Protein AF-A0A7J3FKQ0-F1 (afdb_monomer)

Sequence (106 aa):
MYSSALSLLTTAPQALPQEQLERHKSLIEKHIRIEAELINKIDSIIPRVGDEKVKLLLTAILADERRHHELLKKVLEILIRGETIREDEWWEVLWKNVPFHGAPGG

Nearest PDB structures (foldseek):
  6sv1-assembly1_I  TM=6.112E-01  e=3.900E-01  Rhodospirillum rubrum
  5n5e-assembly1_e  TM=6.330E-01  e=5.249E-01  Pyrococcus furiosus COM1
  4l0r-assembly1_B  TM=9.030E-01  e=2.938E+00  Homo sapiens
  4k2p-assembly4_D  TM=7.197E-01  e=7.599E+00  Homo sapiens
  4k2p-assembly3_C  TM=6.940E-01  e=6.748E+00  Homo sapiens

Mean predic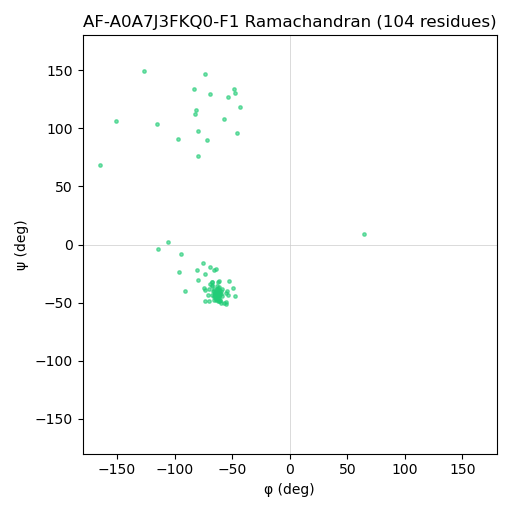ted aligned error: 11.85 Å

Structure (mmCIF, N/CA/C/O backbone):
data_AF-A0A7J3FKQ0-F1
#
_entry.id   AF-A0A7J3FKQ0-F1
#
loop_
_atom_site.group_PDB
_atom_site.id
_atom_site.type_symbol
_atom_site.label_atom_id
_atom_site.label_alt_id
_atom_site.label_comp_id
_atom_site.label_asym_id
_atom_site.label_entity_id
_atom_site.label_seq_id
_atom_site.pdbx_PDB_ins_code
_atom_site.Cartn_x
_atom_site.Cartn_y
_atom_site.Cartn_z
_atom_site.occupancy
_atom_site.B_iso_or_equiv
_atom_site.auth_seq_id
_atom_site.auth_comp_id
_atom_site.auth_asym_id
_atom_site.auth_atom_id
_atom_site.pdbx_PDB_model_num
ATOM 1 N N . MET A 1 1 ? -6.883 15.727 -19.812 1.00 48.09 1 MET A N 1
ATOM 2 C CA . MET A 1 1 ? -6.007 15.163 -18.759 1.00 48.09 1 MET A CA 1
ATOM 3 C C . MET A 1 1 ? -5.517 13.761 -19.115 1.00 48.09 1 MET A C 1
ATOM 5 O O . MET A 1 1 ? -4.318 13.546 -19.070 1.00 48.09 1 MET A O 1
ATOM 9 N N . TYR A 1 2 ? -6.383 12.846 -19.564 1.00 44.09 2 TYR A N 1
ATOM 10 C CA . TYR A 1 2 ? -5.982 11.494 -19.998 1.00 44.09 2 TYR A CA 1
ATOM 11 C C . TYR A 1 2 ? -5.130 11.452 -21.276 1.00 44.09 2 TYR A C 1
ATOM 13 O O . TYR A 1 2 ? -4.231 10.628 -21.385 1.00 44.09 2 TYR A O 1
ATOM 21 N N . SER A 1 3 ? -5.344 12.389 -22.203 1.00 48.28 3 SER A N 1
ATOM 22 C CA . SER A 1 3 ? -4.558 12.507 -23.440 1.00 48.28 3 SER A CA 1
ATOM 23 C C . SER A 1 3 ? -3.071 12.770 -23.194 1.00 48.28 3 SER A C 1
ATOM 25 O O . SER A 1 3 ? -2.233 12.313 -23.961 1.00 48.28 3 SER A O 1
ATOM 27 N N . SER A 1 4 ? -2.733 13.469 -22.109 1.00 49.00 4 SER A N 1
ATOM 28 C CA . SER A 1 4 ? -1.349 13.773 -21.737 1.00 49.00 4 SER A CA 1
ATOM 29 C C . SER A 1 4 ? -0.624 12.541 -21.191 1.00 49.00 4 SER A C 1
ATOM 31 O O . SER A 1 4 ? 0.530 12.318 -21.538 1.00 49.00 4 SER A O 1
ATOM 33 N N . ALA A 1 5 ? -1.312 11.713 -20.396 1.00 53.34 5 ALA A N 1
ATOM 34 C CA . ALA A 1 5 ? -0.784 10.429 -19.937 1.00 53.34 5 ALA A CA 1
ATOM 35 C C . ALA A 1 5 ? -0.634 9.446 -21.108 1.00 53.34 5 ALA A C 1
ATOM 37 O O . ALA A 1 5 ? 0.411 8.820 -21.249 1.00 53.34 5 ALA A O 1
ATOM 38 N N . LEU A 1 6 ? -1.633 9.387 -21.998 1.00 48.41 6 LEU A N 1
ATOM 39 C CA . LEU A 1 6 ? -1.595 8.544 -23.193 1.00 48.41 6 LEU A CA 1
ATOM 40 C C . LEU A 1 6 ? -0.441 8.949 -24.117 1.00 48.41 6 LEU A C 1
ATOM 42 O O . LEU A 1 6 ? 0.317 8.094 -24.554 1.00 48.41 6 LEU A O 1
ATOM 46 N N . SER A 1 7 ? -0.257 10.253 -24.353 1.00 50.44 7 SER A N 1
ATOM 47 C CA . SER A 1 7 ? 0.830 10.802 -25.173 1.00 50.44 7 SER A CA 1
ATOM 48 C C . SER A 1 7 ? 2.210 10.536 -24.570 1.00 50.44 7 SER A C 1
ATOM 50 O O . SER A 1 7 ? 3.110 10.135 -25.301 1.00 50.44 7 SER A O 1
ATOM 52 N N . LEU A 1 8 ? 2.379 10.676 -23.252 1.00 54.66 8 LEU A N 1
ATOM 53 C CA . LEU A 1 8 ? 3.634 10.326 -22.576 1.00 54.66 8 LEU A CA 1
ATOM 54 C C . LEU A 1 8 ? 3.969 8.833 -22.698 1.00 54.66 8 LEU A C 1
ATOM 56 O O . LEU A 1 8 ? 5.133 8.490 -22.872 1.00 54.66 8 LEU A O 1
ATOM 60 N N . LEU A 1 9 ? 2.960 7.961 -22.640 1.00 53.50 9 LEU A N 1
ATOM 61 C CA . LEU A 1 9 ? 3.134 6.508 -22.711 1.00 53.50 9 LEU A CA 1
ATOM 62 C C . LEU A 1 9 ? 3.334 5.990 -24.146 1.00 53.50 9 LEU A C 1
ATOM 64 O O . LEU A 1 9 ? 4.043 5.011 -24.341 1.00 53.50 9 LEU A O 1
ATOM 68 N N . THR A 1 10 ? 2.747 6.650 -25.152 1.00 54.50 10 THR A N 1
ATOM 69 C CA . THR A 1 10 ? 2.840 6.241 -26.572 1.00 54.50 10 THR A CA 1
ATOM 70 C C . THR A 1 10 ? 3.928 6.964 -27.366 1.00 54.50 10 THR A C 1
ATOM 72 O O . THR A 1 10 ? 4.395 6.432 -28.369 1.00 54.50 10 THR A O 1
ATOM 75 N N . THR A 1 11 ? 4.357 8.159 -26.943 1.00 47.69 11 THR A N 1
ATOM 76 C CA . THR A 1 11 ? 5.289 9.015 -27.711 1.00 47.69 11 THR A CA 1
ATOM 77 C C . THR A 1 11 ? 6.707 9.039 -27.134 1.00 47.69 11 THR A C 1
ATOM 79 O O . THR A 1 11 ? 7.544 9.766 -27.657 1.00 47.69 11 THR A O 1
ATOM 82 N N . ALA A 1 12 ? 7.017 8.294 -26.069 1.00 45.97 12 ALA A N 1
ATOM 83 C CA . ALA A 1 12 ? 8.369 8.254 -25.510 1.00 45.97 12 ALA A CA 1
ATOM 84 C C . ALA A 1 12 ? 9.160 7.038 -26.036 1.00 45.97 12 ALA A C 1
ATOM 86 O O . ALA A 1 12 ? 9.146 5.981 -25.406 1.00 45.97 12 ALA A O 1
ATOM 87 N N . PRO A 1 13 ? 9.912 7.154 -27.150 1.00 47.16 13 PRO A N 1
ATOM 88 C CA . PRO A 1 13 ? 10.969 6.214 -27.467 1.00 47.16 13 PRO A CA 1
ATOM 89 C C . PRO A 1 13 ? 12.186 6.596 -26.629 1.00 47.16 13 PRO A C 1
ATOM 91 O O . PRO A 1 13 ? 13.126 7.215 -27.114 1.00 47.16 13 PRO A O 1
ATOM 94 N N . GLN A 1 14 ? 12.167 6.265 -25.348 1.00 44.50 14 GLN A N 1
ATOM 95 C CA . GLN A 1 14 ? 13.389 6.187 -24.566 1.00 44.50 14 GLN A CA 1
ATOM 96 C C . GLN A 1 14 ? 13.136 5.159 -23.482 1.00 44.50 14 GLN A C 1
ATOM 98 O O . GLN A 1 14 ? 12.400 5.411 -22.530 1.00 44.50 14 GLN A O 1
ATOM 103 N N . ALA A 1 15 ? 13.750 3.985 -23.639 1.00 53.91 15 ALA A N 1
ATOM 104 C CA . ALA A 1 15 ? 14.075 3.169 -22.485 1.00 53.91 15 ALA A CA 1
ATOM 105 C C . ALA A 1 15 ? 14.628 4.128 -21.421 1.00 53.91 15 ALA A C 1
ATOM 107 O O . ALA A 1 15 ? 15.585 4.860 -21.701 1.00 53.91 15 ALA A O 1
ATOM 108 N N . LEU A 1 16 ? 13.954 4.218 -20.269 1.00 56.16 16 LEU A N 1
ATOM 109 C CA . LEU A 1 16 ? 14.420 5.042 -19.158 1.00 56.16 16 LEU A CA 1
ATOM 110 C C . LEU A 1 16 ? 15.910 4.734 -18.962 1.00 56.16 16 LEU A C 1
ATOM 112 O O . LEU A 1 16 ? 16.261 3.550 -18.924 1.00 56.16 16 LEU A O 1
ATOM 116 N N . PRO A 1 17 ? 16.796 5.744 -18.870 1.00 64.88 17 PRO A N 1
ATOM 117 C CA . PRO A 1 17 ? 18.200 5.494 -18.578 1.00 64.88 17 PRO A CA 1
ATOM 118 C C . PRO A 1 17 ? 18.285 4.555 -17.374 1.00 64.88 17 PRO A C 1
ATOM 120 O O . PRO A 1 17 ? 17.571 4.784 -16.396 1.00 64.88 17 PRO A O 1
ATOM 123 N N . GLN A 1 18 ? 19.117 3.509 -17.433 1.00 63.56 18 GLN A N 1
ATOM 124 C CA . GLN A 1 18 ? 19.159 2.463 -16.399 1.00 63.56 18 GLN A CA 1
ATOM 125 C C . GLN A 1 18 ? 19.242 3.056 -14.980 1.00 63.56 18 GLN A C 1
ATOM 127 O O . GLN A 1 18 ? 18.577 2.590 -14.064 1.00 63.56 18 GLN A O 1
ATOM 132 N N . GLU A 1 19 ? 19.983 4.153 -14.811 1.00 70.75 19 GLU A N 1
ATOM 133 C CA . GLU A 1 19 ? 20.081 4.897 -13.552 1.00 70.75 19 GLU A CA 1
ATOM 134 C C . GLU A 1 19 ? 18.731 5.447 -13.047 1.00 70.75 19 GLU A C 1
ATOM 136 O O . GLU A 1 19 ? 18.428 5.361 -11.856 1.00 70.75 19 GLU A O 1
ATOM 141 N N . GLN A 1 20 ? 17.897 5.998 -13.935 1.00 69.44 20 GLN A N 1
ATOM 142 C CA . GLN A 1 20 ? 16.563 6.494 -13.586 1.00 69.44 20 GLN A CA 1
ATOM 143 C C . GLN A 1 20 ? 15.606 5.348 -13.256 1.00 69.44 20 GLN A C 1
ATOM 145 O O . GLN A 1 20 ? 14.827 5.461 -12.309 1.00 69.44 20 GLN A O 1
ATOM 150 N N . LEU A 1 21 ? 15.699 4.235 -13.990 1.00 70.31 21 LEU A N 1
ATOM 151 C CA . LEU A 1 21 ? 14.918 3.030 -13.720 1.00 70.31 21 LEU A CA 1
ATOM 152 C C . LEU A 1 21 ? 15.235 2.461 -12.330 1.00 70.31 21 LEU A C 1
ATOM 154 O O . LEU A 1 21 ? 14.317 2.234 -11.542 1.00 70.31 21 LEU A O 1
ATOM 158 N N . GLU A 1 22 ? 16.517 2.314 -11.987 1.00 73.12 22 GLU A N 1
ATOM 159 C CA . GLU A 1 22 ? 16.942 1.846 -10.661 1.00 73.12 22 GLU A CA 1
ATOM 160 C C . GLU A 1 22 ? 16.517 2.810 -9.543 1.00 73.12 22 GLU A C 1
ATOM 162 O O . GLU A 1 22 ? 16.064 2.380 -8.478 1.00 73.12 22 GLU A O 1
ATOM 167 N N . ARG A 1 23 ? 16.578 4.128 -9.784 1.00 80.44 23 ARG A N 1
ATOM 168 C CA . ARG A 1 23 ? 16.057 5.127 -8.836 1.00 80.44 23 ARG A CA 1
ATOM 169 C C . ARG A 1 23 ? 14.563 4.954 -8.590 1.00 80.44 23 ARG A C 1
ATOM 171 O O . ARG A 1 23 ? 14.135 4.953 -7.437 1.00 80.44 23 ARG A O 1
ATOM 178 N N . HIS A 1 24 ? 13.771 4.813 -9.650 1.00 76.94 24 HIS A N 1
ATOM 179 C CA . HIS A 1 24 ? 12.324 4.631 -9.536 1.00 76.94 24 HIS A CA 1
ATOM 180 C C . HIS A 1 24 ? 11.977 3.311 -8.851 1.00 76.94 24 HIS A C 1
ATOM 182 O O . HIS A 1 24 ? 11.132 3.295 -7.957 1.00 76.94 24 HIS A O 1
ATOM 188 N N . LYS A 1 25 ? 12.689 2.232 -9.185 1.00 80.75 25 LYS A N 1
ATOM 189 C CA . LYS A 1 25 ? 12.559 0.932 -8.526 1.00 80.75 25 LYS A CA 1
ATOM 190 C C . LYS A 1 25 ? 12.807 1.040 -7.021 1.00 80.75 25 LYS A C 1
ATOM 192 O O . LYS A 1 25 ? 11.958 0.640 -6.229 1.00 80.75 25 LYS A O 1
ATOM 197 N N . SER A 1 26 ? 13.913 1.669 -6.621 1.00 85.44 26 SER A N 1
ATOM 198 C CA . SER A 1 26 ? 14.258 1.867 -5.209 1.00 85.44 26 SER A CA 1
ATOM 199 C C . SER A 1 26 ? 13.212 2.699 -4.453 1.00 85.44 26 SER A C 1
ATOM 201 O O . SER A 1 26 ? 12.876 2.391 -3.305 1.00 85.44 26 SER A O 1
ATOM 203 N N . LEU A 1 27 ? 12.657 3.736 -5.093 1.00 87.44 27 LEU A N 1
ATOM 204 C CA . LEU A 1 27 ? 11.588 4.555 -4.515 1.00 87.44 27 LEU A CA 1
ATOM 205 C C . LEU A 1 27 ? 10.292 3.760 -4.323 1.00 87.44 27 LEU A C 1
ATOM 207 O O . LEU A 1 27 ? 9.697 3.828 -3.248 1.00 87.44 27 LEU A O 1
ATOM 211 N N . ILE A 1 28 ? 9.889 2.973 -5.322 1.00 86.31 28 ILE A N 1
ATOM 212 C CA . ILE A 1 28 ? 8.694 2.122 -5.251 1.00 86.31 28 ILE A CA 1
ATOM 213 C C . ILE A 1 28 ? 8.863 1.057 -4.165 1.00 86.31 28 ILE A C 1
ATOM 215 O O . ILE A 1 28 ? 7.989 0.896 -3.318 1.00 86.31 28 ILE A O 1
ATOM 219 N N . GLU A 1 29 ? 10.011 0.382 -4.112 1.00 88.44 29 GLU A N 1
ATOM 220 C CA . GLU A 1 29 ? 10.313 -0.587 -3.055 1.00 88.44 29 GLU A CA 1
ATOM 221 C C . GLU A 1 29 ? 10.275 0.052 -1.662 1.00 88.44 29 GLU A C 1
ATOM 223 O O . GLU A 1 29 ? 9.797 -0.557 -0.703 1.00 88.44 29 GLU A O 1
ATOM 228 N N . LYS A 1 30 ? 10.762 1.292 -1.530 1.00 91.25 30 LYS A N 1
ATOM 229 C CA . LYS A 1 30 ? 10.669 2.046 -0.278 1.00 91.25 30 LYS A CA 1
ATOM 230 C C . LYS A 1 30 ? 9.217 2.345 0.095 1.00 91.25 30 LYS A C 1
ATOM 232 O O . LYS A 1 30 ? 8.873 2.171 1.261 1.00 91.25 30 LYS A O 1
ATOM 237 N N . HIS A 1 31 ? 8.383 2.764 -0.855 1.00 88.56 31 HIS A N 1
ATOM 238 C CA . HIS A 1 31 ? 6.957 3.003 -0.613 1.00 88.56 31 HIS A CA 1
ATOM 239 C C . HIS A 1 31 ? 6.239 1.729 -0.169 1.00 88.56 31 HIS A C 1
ATOM 241 O O . HIS A 1 31 ? 5.598 1.739 0.876 1.00 88.56 31 HIS A O 1
ATOM 247 N N . ILE A 1 32 ? 6.454 0.611 -0.870 1.00 90.12 32 ILE A N 1
ATOM 248 C CA . ILE A 1 32 ? 5.888 -0.698 -0.513 1.00 90.12 32 ILE A CA 1
ATOM 249 C C . ILE A 1 32 ? 6.223 -1.057 0.943 1.00 90.12 32 ILE A C 1
ATOM 251 O O . ILE A 1 32 ? 5.352 -1.519 1.679 1.00 90.12 32 ILE A O 1
ATOM 255 N N . ARG A 1 33 ? 7.465 -0.826 1.392 1.00 93.62 33 ARG A N 1
ATOM 256 C CA . ARG A 1 33 ? 7.854 -1.079 2.792 1.00 93.62 33 ARG A CA 1
ATOM 257 C C . ARG A 1 33 ? 7.099 -0.188 3.780 1.00 93.62 33 ARG A C 1
ATOM 259 O O . ARG A 1 33 ? 6.568 -0.703 4.758 1.00 93.62 33 ARG A O 1
ATOM 266 N N . ILE A 1 34 ? 7.029 1.116 3.515 1.00 91.50 34 ILE A N 1
ATOM 267 C CA . ILE A 1 34 ? 6.338 2.081 4.386 1.00 91.50 34 ILE A CA 1
ATOM 268 C C . ILE A 1 34 ? 4.845 1.749 4.492 1.00 91.50 34 ILE A C 1
ATOM 270 O O . ILE A 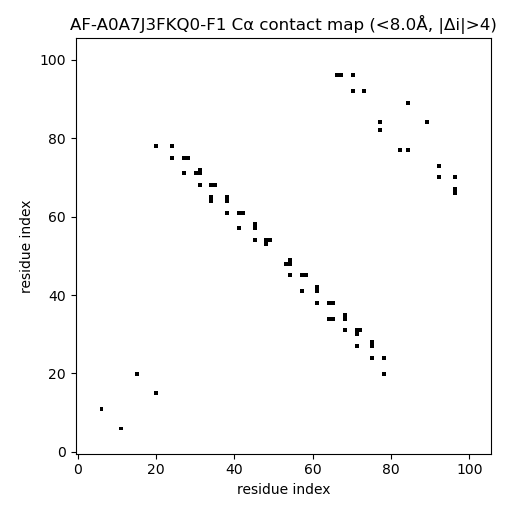1 34 ? 4.288 1.749 5.587 1.00 91.50 34 ILE A O 1
ATOM 274 N N . GLU A 1 35 ? 4.200 1.417 3.376 1.00 89.19 35 GLU A N 1
ATOM 275 C CA . GLU A 1 35 ? 2.786 1.036 3.352 1.00 89.19 35 GLU A CA 1
ATOM 276 C C . GLU A 1 35 ? 2.536 -0.261 4.117 1.00 89.19 35 GLU A C 1
ATOM 278 O O . GLU A 1 35 ? 1.586 -0.343 4.889 1.00 89.19 35 GLU A O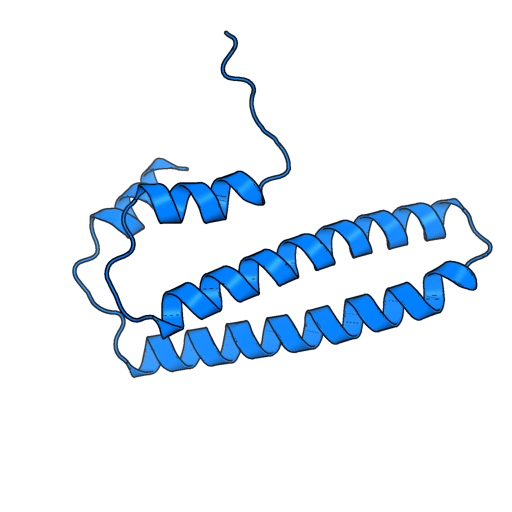 1
ATOM 283 N N . ALA A 1 36 ? 3.410 -1.262 3.978 1.00 93.19 36 ALA A N 1
ATOM 284 C CA . ALA A 1 36 ? 3.302 -2.493 4.757 1.00 93.19 36 ALA A CA 1
ATOM 285 C C . ALA A 1 36 ? 3.403 -2.222 6.269 1.00 93.19 36 ALA A C 1
ATOM 287 O O . ALA A 1 36 ? 2.633 -2.779 7.054 1.00 93.19 36 ALA A O 1
ATOM 288 N N . GLU A 1 37 ? 4.319 -1.346 6.690 1.00 94.31 37 GLU A N 1
ATOM 289 C CA . GLU A 1 37 ? 4.426 -0.912 8.088 1.00 94.31 37 GLU A CA 1
ATOM 290 C C . GLU A 1 37 ? 3.160 -0.181 8.558 1.00 94.31 37 GLU A C 1
ATOM 292 O O . GLU A 1 37 ? 2.664 -0.451 9.656 1.00 94.31 37 GLU A O 1
ATOM 297 N N . LEU A 1 38 ? 2.606 0.706 7.726 1.00 91.75 38 LEU A N 1
ATOM 298 C CA . LEU A 1 38 ? 1.383 1.447 8.025 1.00 91.75 38 LEU A CA 1
ATOM 299 C C . LEU A 1 38 ? 0.169 0.518 8.152 1.00 91.75 38 LEU A C 1
ATOM 301 O O . LEU A 1 38 ? -0.558 0.611 9.141 1.00 91.75 38 LEU A O 1
ATOM 305 N N . ILE A 1 39 ? -0.010 -0.409 7.207 1.00 92.56 39 ILE A N 1
ATOM 306 C CA . ILE A 1 39 ? -1.065 -1.431 7.214 1.00 92.56 39 ILE A CA 1
ATOM 307 C C . ILE A 1 39 ? -1.002 -2.234 8.514 1.00 92.56 39 ILE A C 1
ATOM 309 O O . ILE A 1 39 ? -1.993 -2.305 9.238 1.00 92.56 39 ILE A O 1
ATOM 313 N N . ASN A 1 40 ? 0.177 -2.758 8.865 1.00 94.75 40 ASN A N 1
ATOM 314 C CA . ASN A 1 40 ? 0.367 -3.537 10.092 1.00 94.75 40 ASN A CA 1
ATOM 315 C C . ASN A 1 40 ? 0.065 -2.714 11.353 1.00 94.75 40 ASN A C 1
ATOM 317 O O . ASN A 1 40 ? -0.545 -3.204 12.308 1.00 94.75 40 ASN A O 1
ATOM 321 N N . LYS A 1 41 ? 0.478 -1.443 11.369 1.00 94.00 41 LYS A N 1
ATOM 322 C CA . LYS A 1 41 ? 0.232 -0.544 12.498 1.00 94.00 41 LYS A CA 1
ATOM 323 C C . LYS A 1 41 ? -1.260 -0.270 12.665 1.00 94.00 41 LYS A C 1
ATOM 325 O O . LYS A 1 41 ? -1.767 -0.393 13.780 1.00 94.00 41 LYS A O 1
ATOM 330 N N . ILE A 1 42 ? -1.964 0.054 11.583 1.00 91.88 42 ILE A N 1
ATOM 331 C CA . ILE A 1 42 ? -3.406 0.309 11.609 1.00 91.88 42 ILE A CA 1
ATOM 332 C C . ILE A 1 42 ? -4.174 -0.965 11.999 1.00 91.88 42 ILE A C 1
ATOM 334 O O . ILE A 1 42 ? -5.016 -0.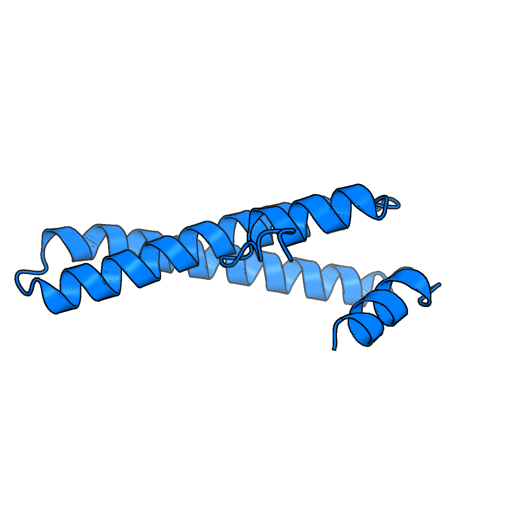890 12.895 1.00 91.88 42 ILE A O 1
ATOM 338 N N . ASP A 1 43 ? -3.826 -2.131 11.441 1.00 92.44 43 ASP A N 1
ATOM 339 C CA . ASP A 1 43 ? -4.408 -3.435 11.810 1.00 92.44 43 ASP A CA 1
ATOM 340 C C . ASP A 1 43 ? -4.286 -3.711 13.319 1.00 92.44 43 ASP A C 1
ATOM 342 O O . ASP A 1 43 ? -5.222 -4.204 13.946 1.00 92.44 43 ASP A O 1
ATOM 346 N N . SER A 1 44 ? -3.151 -3.355 13.933 1.00 94.12 44 SER A N 1
ATOM 347 C CA . SER A 1 44 ? -2.925 -3.556 15.372 1.00 94.12 44 SER A CA 1
ATOM 348 C C . SER A 1 44 ? -3.705 -2.582 16.269 1.00 94.12 44 SER A C 1
ATOM 350 O O . SER A 1 44 ? -3.991 -2.893 17.430 1.00 94.12 44 SER A O 1
ATOM 352 N N . ILE A 1 45 ? -4.044 -1.398 15.744 1.00 93.25 45 ILE A N 1
ATOM 353 C CA . ILE A 1 45 ? -4.703 -0.313 16.481 1.00 93.25 45 ILE A CA 1
ATOM 354 C C . ILE A 1 45 ? -6.225 -0.416 16.368 1.00 93.25 45 ILE A C 1
ATOM 356 O O . ILE A 1 45 ? -6.900 -0.229 17.377 1.00 93.25 45 ILE A O 1
ATOM 360 N N . ILE A 1 46 ? -6.771 -0.757 15.194 1.00 91.19 46 ILE A N 1
ATOM 361 C CA . ILE A 1 46 ? -8.222 -0.833 14.932 1.00 91.19 46 ILE A CA 1
ATOM 362 C C . ILE A 1 46 ? -9.007 -1.598 16.019 1.00 91.19 46 ILE A C 1
ATOM 364 O O . ILE A 1 46 ? -10.042 -1.086 16.452 1.00 91.19 46 ILE A O 1
ATOM 368 N N . PRO A 1 47 ? -8.555 -2.768 16.522 1.00 91.88 47 PRO A N 1
ATOM 369 C CA . PRO A 1 47 ? -9.272 -3.503 17.568 1.00 91.88 47 PRO A CA 1
ATOM 370 C C . PRO A 1 47 ? -9.333 -2.777 18.918 1.00 91.88 47 PRO A C 1
ATOM 372 O O . PRO A 1 47 ? -10.195 -3.079 19.737 1.00 91.88 47 PRO A O 1
ATOM 375 N N . ARG A 1 48 ? -8.408 -1.842 19.165 1.00 92.94 48 ARG A N 1
ATOM 376 C CA . ARG A 1 48 ? -8.274 -1.086 20.421 1.00 92.94 48 ARG A CA 1
ATOM 377 C C . ARG A 1 48 ? -8.994 0.263 20.378 1.00 92.94 48 ARG A C 1
ATOM 379 O O . ARG A 1 48 ? -9.076 0.940 21.399 1.00 92.94 48 ARG A O 1
ATOM 386 N N . VAL A 1 49 ? -9.492 0.672 19.212 1.00 92.12 49 VAL A N 1
ATOM 387 C CA . VAL A 1 49 ? -10.212 1.935 19.035 1.00 92.12 49 VAL A CA 1
ATOM 388 C C . VAL A 1 49 ? -11.665 1.748 19.463 1.00 92.12 49 VAL A C 1
ATOM 390 O O . VAL A 1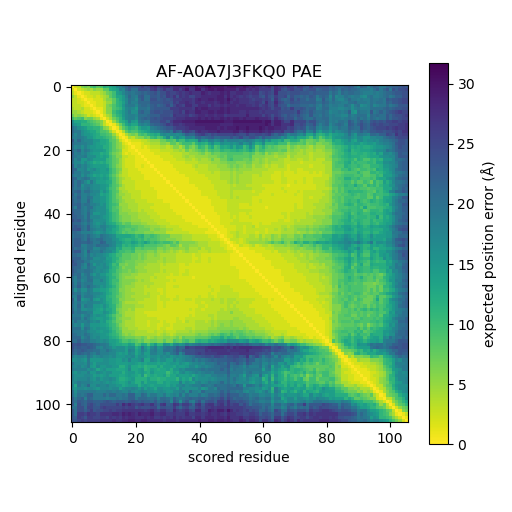 49 ? -12.424 1.031 18.816 1.00 92.12 49 VAL A O 1
ATOM 393 N N . GLY A 1 50 ? -12.045 2.410 20.559 1.00 86.75 50 GLY A N 1
ATOM 394 C CA . GLY A 1 50 ? -13.425 2.423 21.055 1.00 86.75 50 GLY A CA 1
ATOM 395 C C . GLY A 1 50 ? -14.347 3.402 20.322 1.00 86.75 50 GLY A C 1
ATOM 396 O O . GLY A 1 50 ? -15.558 3.214 20.334 1.00 86.75 50 GLY A O 1
ATOM 397 N N . ASP A 1 51 ? -13.795 4.431 19.670 1.00 94.75 51 ASP A N 1
ATOM 398 C CA . ASP A 1 51 ? -14.578 5.405 18.903 1.00 94.75 51 ASP A CA 1
ATOM 399 C C . ASP A 1 51 ? -14.916 4.857 17.506 1.00 94.75 51 ASP A C 1
ATOM 401 O O . ASP A 1 51 ? -14.035 4.630 16.672 1.00 94.75 51 ASP A O 1
ATOM 405 N N . GLU A 1 52 ? -16.206 4.655 17.234 1.00 91.06 52 GLU A N 1
ATOM 406 C CA . GLU A 1 52 ? -16.682 4.092 15.966 1.00 91.06 52 GLU A CA 1
ATOM 407 C C . GLU A 1 52 ? -16.350 4.961 14.745 1.00 91.06 52 GLU A C 1
ATOM 409 O O . GLU A 1 52 ? -16.082 4.421 13.670 1.00 91.06 52 GLU A O 1
ATOM 414 N N . LYS A 1 53 ? -16.308 6.294 14.886 1.00 92.38 53 LYS A N 1
ATOM 415 C CA . LYS A 1 53 ? -15.970 7.204 13.780 1.00 92.38 53 LYS A CA 1
ATOM 416 C C . LYS A 1 53 ? -14.492 7.092 13.433 1.00 92.38 53 LYS A C 1
ATOM 418 O O . LYS A 1 53 ? -14.140 7.009 12.257 1.00 92.38 53 LYS A O 1
ATOM 423 N N . VAL A 1 54 ? -13.630 7.043 14.449 1.00 91.94 54 VAL A N 1
ATOM 424 C CA . VAL A 1 54 ? -12.188 6.830 14.262 1.00 91.94 54 VAL A CA 1
ATOM 425 C C . VAL A 1 54 ? -11.933 5.453 13.653 1.00 91.94 54 VAL A C 1
ATOM 427 O O . VAL A 1 54 ? -11.138 5.330 12.723 1.00 91.94 54 VAL A O 1
ATOM 430 N N . LYS A 1 55 ? -12.646 4.419 14.112 1.00 92.50 55 LYS A N 1
ATOM 431 C CA . LYS A 1 55 ? -12.546 3.064 13.558 1.00 92.50 55 LYS A CA 1
ATOM 432 C C . LYS A 1 55 ? -12.959 3.013 12.086 1.00 92.50 55 LYS A C 1
ATOM 434 O O . LYS A 1 55 ? -12.259 2.394 11.285 1.00 92.50 55 LYS A O 1
ATOM 439 N N . LEU A 1 56 ? -14.051 3.683 11.719 1.00 91.81 56 LEU A N 1
ATOM 440 C CA . LEU A 1 56 ? -14.517 3.779 10.335 1.00 91.81 56 LEU A CA 1
ATOM 441 C C . LEU A 1 56 ? -13.486 4.483 9.444 1.00 91.81 56 LEU A C 1
ATOM 443 O O . LEU A 1 56 ? -13.140 3.959 8.386 1.00 91.81 56 LEU A O 1
ATOM 447 N N . LEU A 1 57 ? -12.936 5.613 9.899 1.00 92.50 57 LEU A N 1
ATOM 448 C CA . LEU A 1 57 ? -11.897 6.343 9.172 1.00 92.50 57 LEU A CA 1
ATOM 449 C C . LEU A 1 57 ? -10.635 5.491 8.969 1.00 92.50 57 LEU A C 1
ATOM 451 O O . LEU A 1 57 ? -10.142 5.382 7.849 1.00 92.50 57 LEU A O 1
ATOM 455 N N . LEU A 1 58 ? -10.134 4.851 10.029 1.00 91.50 58 LEU A N 1
ATOM 456 C CA . LEU A 1 58 ? -8.950 3.990 9.953 1.00 91.50 58 LEU A CA 1
ATOM 457 C C . LEU A 1 58 ? -9.169 2.782 9.040 1.00 91.50 58 LEU A C 1
ATOM 459 O O . LEU A 1 58 ? -8.254 2.390 8.325 1.00 91.50 58 LEU A O 1
ATOM 463 N N . THR A 1 59 ? -10.379 2.221 9.026 1.00 91.06 59 THR A N 1
ATOM 464 C CA . THR A 1 59 ? -10.733 1.116 8.124 1.00 91.06 59 THR A CA 1
ATOM 465 C C . THR A 1 59 ? -10.744 1.573 6.663 1.00 91.06 59 THR A C 1
ATOM 467 O O . THR A 1 59 ? -10.253 0.852 5.797 1.00 91.06 59 THR A O 1
ATOM 470 N N . ALA A 1 60 ? -11.253 2.777 6.381 1.00 91.06 60 ALA A N 1
ATOM 471 C CA . ALA A 1 60 ? -11.240 3.347 5.035 1.00 91.06 60 ALA A CA 1
ATOM 472 C C . ALA A 1 60 ? -9.810 3.626 4.543 1.00 91.06 60 ALA A C 1
ATOM 474 O O . ALA A 1 60 ? -9.472 3.248 3.423 1.00 91.06 60 ALA A O 1
ATOM 475 N N . ILE A 1 61 ? -8.962 4.213 5.398 1.00 90.06 61 ILE A N 1
ATOM 476 C CA . ILE A 1 61 ? -7.538 4.436 5.102 1.00 90.06 61 ILE A CA 1
ATOM 477 C C . ILE A 1 61 ? -6.846 3.096 4.841 1.00 90.06 61 ILE A C 1
ATOM 479 O O . ILE A 1 61 ? -6.225 2.921 3.803 1.00 90.06 61 ILE A O 1
ATOM 483 N N . LEU A 1 62 ? -7.018 2.112 5.727 1.00 91.31 62 LEU A N 1
ATOM 484 C CA . LEU A 1 62 ? -6.435 0.778 5.567 1.00 91.31 62 LEU A CA 1
ATOM 485 C C . LEU A 1 62 ? -6.830 0.117 4.237 1.00 91.31 62 LEU A C 1
ATOM 487 O O . LEU A 1 62 ? -6.001 -0.528 3.596 1.00 91.31 62 LEU A O 1
ATOM 491 N N . ALA A 1 63 ? -8.092 0.252 3.828 1.00 89.94 63 ALA A N 1
ATOM 492 C CA . ALA A 1 63 ? -8.576 -0.293 2.565 1.00 89.94 63 ALA A CA 1
ATOM 493 C C . ALA A 1 63 ? -7.953 0.406 1.346 1.00 89.94 63 ALA A C 1
ATOM 495 O O . ALA A 1 63 ? -7.722 -0.242 0.325 1.00 89.94 63 ALA A O 1
ATOM 496 N N . ASP A 1 64 ? -7.685 1.710 1.436 1.00 87.94 64 ASP A N 1
ATOM 497 C CA . ASP A 1 64 ? -6.981 2.456 0.393 1.00 87.94 64 ASP A CA 1
ATOM 498 C C . ASP A 1 64 ? -5.504 2.052 0.312 1.00 87.94 64 ASP A C 1
ATOM 500 O O . ASP A 1 64 ? -5.047 1.642 -0.754 1.00 87.94 64 ASP A O 1
ATOM 504 N N . GLU A 1 65 ? -4.807 2.016 1.449 1.00 88.62 65 GLU A N 1
ATOM 505 C CA . GLU A 1 65 ? -3.394 1.626 1.530 1.00 88.62 65 GLU A CA 1
ATOM 506 C C . GLU A 1 65 ? -3.161 0.198 1.018 1.00 88.62 65 GLU A C 1
ATOM 508 O O . GLU A 1 65 ? -2.207 -0.054 0.288 1.00 88.62 65 GLU A O 1
ATOM 513 N N . ARG A 1 66 ? -4.058 -0.756 1.315 1.00 89.94 66 ARG A N 1
ATOM 514 C CA . ARG A 1 66 ? -3.962 -2.128 0.778 1.00 89.94 66 ARG A CA 1
ATOM 515 C C . ARG A 1 66 ? -4.067 -2.165 -0.748 1.00 89.94 66 ARG A C 1
ATOM 517 O O . ARG A 1 66 ? -3.288 -2.871 -1.388 1.00 89.94 66 ARG A O 1
ATOM 524 N N . ARG A 1 67 ? -4.999 -1.405 -1.335 1.00 87.00 67 ARG A N 1
ATOM 525 C CA . ARG A 1 67 ? -5.143 -1.310 -2.799 1.00 87.00 67 ARG A CA 1
ATOM 526 C C . ARG A 1 67 ? -3.928 -0.638 -3.429 1.00 87.00 67 ARG A C 1
ATOM 528 O O . ARG A 1 67 ? -3.418 -1.118 -4.440 1.00 87.00 67 ARG A O 1
ATOM 535 N N . HIS A 1 68 ? -3.447 0.444 -2.823 1.00 86.19 68 HIS A N 1
ATOM 536 C CA . HIS A 1 68 ? -2.277 1.166 -3.308 1.00 86.19 68 HIS A CA 1
ATOM 537 C C . HIS A 1 68 ? -1.015 0.291 -3.262 1.00 86.19 68 HIS A C 1
ATOM 539 O O . HIS A 1 68 ? -0.287 0.193 -4.250 1.00 86.19 68 HIS A O 1
ATOM 545 N N . HIS A 1 69 ? -0.845 -0.471 -2.185 1.00 87.25 69 HIS A N 1
ATOM 546 C CA . HIS A 1 69 ? 0.244 -1.423 -2.018 1.00 87.25 69 HIS A CA 1
ATOM 547 C C . HIS A 1 69 ? 0.250 -2.536 -3.074 1.00 87.25 69 HIS A C 1
ATOM 549 O O . HIS A 1 69 ? 1.303 -2.905 -3.604 1.00 87.25 69 HIS A O 1
ATOM 555 N N . GLU A 1 70 ? -0.920 -3.076 -3.424 1.00 87.94 70 GLU A N 1
ATOM 556 C CA . GLU A 1 70 ? -1.047 -4.047 -4.517 1.00 87.94 70 GLU A CA 1
ATOM 557 C C . GLU A 1 70 ? -0.725 -3.436 -5.884 1.00 87.94 70 GLU A C 1
ATOM 559 O O . GLU A 1 70 ? -0.083 -4.087 -6.714 1.00 87.94 70 GLU A O 1
ATOM 564 N N . LEU A 1 71 ? -1.135 -2.188 -6.122 1.00 85.12 71 LEU A N 1
ATOM 565 C CA . LEU A 1 71 ? -0.803 -1.462 -7.344 1.00 85.12 71 LEU A CA 1
ATOM 566 C C . LEU A 1 71 ? 0.713 -1.268 -7.474 1.00 85.12 71 LEU A C 1
ATOM 568 O O . LEU A 1 71 ? 1.277 -1.606 -8.514 1.00 85.12 71 LEU A O 1
ATOM 572 N N . LEU A 1 72 ? 1.388 -0.796 -6.422 1.00 85.50 72 LEU A N 1
ATOM 573 C CA . LEU A 1 72 ? 2.836 -0.581 -6.444 1.00 85.50 72 LEU A CA 1
ATOM 574 C C . LEU A 1 72 ? 3.618 -1.874 -6.687 1.00 85.50 72 LEU A C 1
ATOM 576 O O . LEU A 1 72 ? 4.604 -1.857 -7.422 1.00 85.50 72 LEU A O 1
ATOM 580 N N . LYS A 1 73 ? 3.162 -3.011 -6.145 1.00 86.25 73 LYS A N 1
ATOM 581 C CA . LYS A 1 73 ? 3.761 -4.323 -6.441 1.00 86.2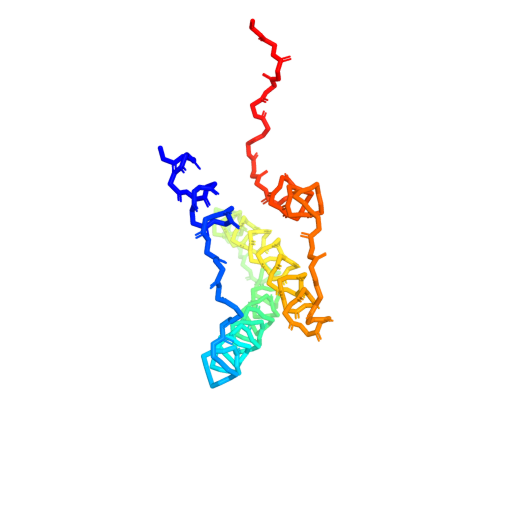5 73 LYS A CA 1
ATOM 582 C C . LYS A 1 73 ? 3.668 -4.688 -7.919 1.00 86.25 73 LYS A C 1
ATOM 584 O O . LYS A 1 73 ? 4.656 -5.149 -8.482 1.00 86.25 73 LYS A O 1
ATOM 589 N N . LYS A 1 74 ? 2.516 -4.452 -8.553 1.00 82.06 74 LYS A N 1
ATOM 590 C CA . LYS A 1 74 ? 2.338 -4.696 -9.994 1.00 82.06 74 LYS A CA 1
ATOM 591 C C . LYS A 1 74 ? 3.218 -3.774 -10.829 1.00 82.06 74 LYS A C 1
ATOM 593 O O . LYS A 1 74 ? 3.858 -4.236 -11.764 1.00 82.06 74 LYS A O 1
ATOM 598 N N . VAL A 1 75 ? 3.308 -2.491 -10.467 1.00 80.12 75 VAL A N 1
ATOM 599 C CA . VAL A 1 75 ? 4.216 -1.543 -11.134 1.00 80.12 75 VAL A CA 1
ATOM 600 C C . VAL A 1 75 ? 5.672 -1.994 -10.986 1.00 80.12 75 VAL A C 1
ATOM 602 O O . VAL A 1 75 ? 6.427 -1.954 -11.951 1.00 80.12 75 VAL A O 1
ATOM 605 N N . LEU A 1 76 ? 6.077 -2.472 -9.809 1.00 81.31 76 LEU A N 1
ATOM 606 C CA . LEU A 1 76 ? 7.422 -3.001 -9.599 1.00 81.31 76 LEU A CA 1
ATOM 607 C C . LEU A 1 76 ? 7.692 -4.243 -10.462 1.00 81.31 76 LEU A C 1
ATOM 609 O O . LEU A 1 76 ? 8.755 -4.343 -11.067 1.00 81.31 76 LEU A O 1
ATOM 613 N N . GLU A 1 77 ? 6.737 -5.170 -10.547 1.00 80.38 77 GLU A N 1
ATOM 614 C CA . GLU A 1 77 ? 6.836 -6.361 -11.397 1.00 80.38 77 GLU A CA 1
ATOM 615 C C . GLU A 1 77 ? 7.017 -5.989 -12.875 1.00 80.38 77 GLU A C 1
ATOM 617 O O . GLU A 1 77 ? 7.897 -6.522 -13.549 1.00 80.38 77 GLU A O 1
ATOM 622 N N . ILE A 1 78 ? 6.240 -5.013 -13.340 1.00 74.06 78 ILE A N 1
ATOM 623 C CA . ILE A 1 78 ? 6.338 -4.398 -14.666 1.00 74.06 78 ILE A CA 1
ATOM 624 C C . ILE A 1 78 ? 7.748 -3.852 -14.927 1.00 74.06 78 ILE A C 1
ATOM 626 O O . ILE A 1 78 ? 8.357 -4.163 -15.950 1.00 74.06 78 ILE A O 1
ATOM 630 N N . LEU A 1 79 ? 8.290 -3.074 -13.988 1.00 70.75 79 LEU A N 1
ATOM 631 C CA . LEU A 1 79 ? 9.617 -2.472 -14.125 1.00 70.75 79 LEU A CA 1
ATOM 632 C C . LEU A 1 79 ? 10.740 -3.519 -14.101 1.00 70.75 79 LEU A C 1
ATOM 634 O O . LEU A 1 79 ? 11.754 -3.333 -14.766 1.00 70.75 79 LEU A O 1
ATOM 638 N N . ILE A 1 80 ? 10.570 -4.616 -13.354 1.00 68.88 80 ILE A N 1
ATOM 639 C CA . ILE A 1 80 ? 11.551 -5.709 -13.263 1.00 68.88 80 ILE A CA 1
ATOM 640 C C . ILE A 1 80 ? 11.551 -6.578 -14.522 1.00 68.88 80 ILE A C 1
ATOM 642 O O . ILE A 1 80 ? 12.620 -7.018 -14.941 1.00 68.88 80 ILE A O 1
ATOM 646 N N . ARG A 1 81 ? 10.382 -6.834 -15.124 1.00 67.00 81 ARG A N 1
ATOM 647 C CA . ARG A 1 81 ? 10.280 -7.649 -16.346 1.00 67.00 81 ARG A CA 1
ATOM 648 C C . ARG A 1 81 ? 10.980 -7.004 -17.543 1.00 67.00 81 ARG A C 1
ATOM 650 O O . ARG A 1 81 ? 11.355 -7.727 -18.453 1.00 67.00 81 ARG A O 1
ATOM 657 N N . GLY A 1 82 ? 11.207 -5.687 -17.525 1.00 57.81 82 GLY A N 1
ATOM 658 C CA . GLY A 1 82 ? 12.075 -4.996 -18.487 1.00 57.81 82 GLY A CA 1
ATOM 659 C C . GLY A 1 82 ? 11.597 -5.025 -19.945 1.00 57.81 82 GLY A C 1
ATOM 660 O O . GLY A 1 82 ? 12.337 -4.600 -20.828 1.00 57.81 82 GLY A O 1
ATOM 661 N N . GLU A 1 83 ? 10.380 -5.501 -20.210 1.00 44.62 83 GLU A N 1
ATOM 662 C CA . GLU A 1 83 ? 9.886 -5.788 -21.555 1.00 44.62 83 GLU A CA 1
ATOM 663 C C . GLU A 1 83 ? 8.560 -5.082 -21.844 1.00 44.62 83 GLU A C 1
ATOM 665 O O . GLU A 1 83 ? 7.751 -4.824 -20.955 1.00 44.62 83 GLU A O 1
ATOM 670 N N . THR A 1 84 ? 8.385 -4.749 -23.122 1.00 50.12 84 THR A N 1
ATOM 671 C CA . THR A 1 84 ? 7.275 -4.028 -23.747 1.00 50.12 84 THR A CA 1
ATOM 672 C C . THR A 1 84 ? 5.910 -4.535 -23.285 1.00 50.12 84 THR A C 1
ATOM 674 O O . THR A 1 84 ? 5.364 -5.490 -23.834 1.00 50.12 84 THR A O 1
ATOM 677 N N . ILE A 1 85 ? 5.336 -3.860 -22.296 1.00 54.88 85 ILE A N 1
ATOM 678 C CA . ILE A 1 85 ? 3.957 -4.086 -21.866 1.00 54.88 85 ILE A CA 1
ATOM 679 C C . ILE A 1 85 ? 3.039 -3.596 -22.971 1.00 54.88 85 ILE A C 1
ATOM 681 O O . ILE A 1 85 ? 3.182 -2.467 -23.456 1.00 54.88 85 ILE A O 1
ATOM 685 N N . ARG A 1 86 ? 2.100 -4.447 -23.378 1.00 55.09 86 ARG A N 1
ATOM 686 C CA . ARG A 1 86 ? 1.086 -4.054 -24.356 1.00 55.09 86 ARG A CA 1
ATOM 687 C C . ARG A 1 86 ? 0.079 -3.116 -23.676 1.00 55.09 86 ARG A C 1
ATOM 689 O O . ARG A 1 86 ? -0.170 -3.205 -22.478 1.00 55.09 86 ARG A O 1
ATOM 696 N N . GLU A 1 87 ? -0.469 -2.158 -24.421 1.00 53.28 87 GLU A N 1
ATOM 697 C C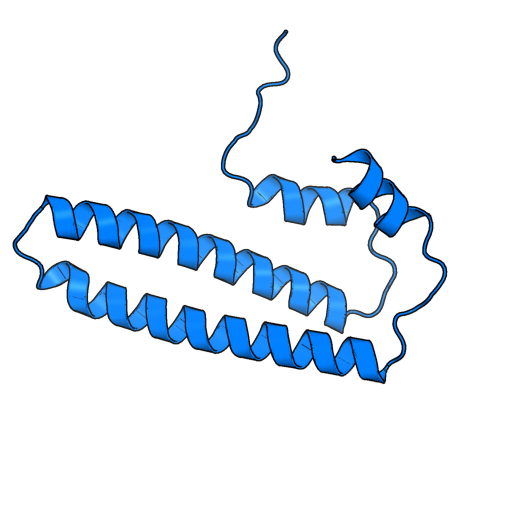A . GLU A 1 87 ? -1.342 -1.102 -23.874 1.00 53.28 87 GLU A CA 1
ATOM 698 C C . GLU A 1 87 ? -2.521 -1.656 -23.042 1.00 53.28 87 GLU A C 1
ATOM 700 O O . GLU A 1 87 ? -2.931 -1.049 -22.055 1.00 53.28 87 GLU A O 1
ATOM 705 N N . ASP A 1 88 ? -3.022 -2.842 -23.391 1.00 58.28 88 ASP A N 1
ATOM 706 C CA . ASP A 1 88 ? -4.062 -3.585 -22.676 1.00 58.28 88 ASP A CA 1
ATOM 707 C C . ASP A 1 88 ? -3.644 -4.020 -21.263 1.00 58.28 88 ASP A C 1
ATOM 709 O O . ASP A 1 88 ? -4.416 -3.843 -20.322 1.00 58.28 88 ASP A O 1
ATOM 713 N N . GLU A 1 89 ? -2.416 -4.497 -21.069 1.00 60.00 89 GLU A N 1
ATOM 714 C CA . GLU A 1 89 ? -1.895 -4.858 -19.741 1.00 60.00 89 GLU A CA 1
ATOM 715 C C . GLU A 1 89 ? -1.718 -3.618 -18.843 1.00 60.00 89 GLU A C 1
ATOM 717 O O . GLU A 1 89 ? -2.007 -3.660 -17.642 1.00 60.00 89 GLU A O 1
ATOM 722 N N . TRP A 1 90 ? -1.316 -2.479 -19.422 1.00 63.59 90 TRP A N 1
ATOM 723 C CA . TRP A 1 90 ? -1.285 -1.194 -18.711 1.00 63.59 90 TRP A CA 1
ATOM 724 C C . TRP A 1 90 ? -2.684 -0.752 -18.288 1.00 63.59 90 TRP A C 1
ATOM 726 O O . TRP A 1 90 ? -2.886 -0.314 -17.149 1.00 63.59 90 TRP A O 1
ATOM 736 N N . TRP A 1 91 ? -3.659 -0.892 -19.186 1.00 61.19 91 TRP A N 1
ATOM 737 C CA . TRP A 1 91 ? -5.044 -0.575 -18.885 1.00 61.19 91 TRP A CA 1
ATOM 738 C C . TRP A 1 91 ? -5.613 -1.467 -17.790 1.00 61.19 91 TRP A C 1
ATOM 740 O O . TRP A 1 91 ? -6.290 -0.938 -16.915 1.00 61.19 91 TRP A O 1
ATOM 750 N N . GLU A 1 92 ? -5.304 -2.762 -17.756 1.00 66.00 92 GLU A N 1
ATOM 751 C CA . GLU A 1 92 ? -5.752 -3.651 -16.679 1.00 66.00 92 GLU A CA 1
ATOM 752 C C . GLU A 1 92 ? -5.197 -3.246 -15.308 1.00 66.00 92 GLU A C 1
ATOM 754 O O . GLU A 1 92 ? -5.932 -3.228 -14.316 1.00 66.00 92 GLU A O 1
ATOM 759 N N . VAL A 1 93 ? -3.914 -2.886 -15.232 1.00 67.31 93 VAL A N 1
ATOM 760 C CA . VAL A 1 93 ? -3.283 -2.467 -13.970 1.00 67.31 93 VAL A CA 1
ATOM 761 C C . VAL A 1 93 ? -3.878 -1.157 -13.455 1.00 67.31 93 VAL A C 1
ATOM 763 O O . VAL A 1 93 ? -4.127 -1.033 -12.251 1.00 67.31 93 VAL A O 1
ATOM 766 N N . LEU A 1 94 ? -4.154 -0.208 -14.351 1.00 65.00 94 LEU A N 1
ATOM 767 C CA . LEU A 1 94 ? -4.762 1.073 -14.000 1.00 65.00 94 LEU A CA 1
ATOM 768 C C . LEU A 1 94 ? -6.256 0.927 -13.666 1.00 65.00 94 LEU A C 1
ATOM 770 O O . LEU A 1 94 ? -6.682 1.398 -12.613 1.00 65.00 94 LEU A O 1
ATOM 774 N N . TRP A 1 95 ? -7.041 0.232 -14.500 1.00 64.69 95 TRP A N 1
ATOM 775 C CA . TRP A 1 95 ? -8.495 0.082 -14.335 1.00 64.69 95 TRP A CA 1
ATOM 776 C C . TRP A 1 95 ? -8.897 -0.777 -13.142 1.00 64.69 95 TRP A C 1
ATOM 778 O O . TRP A 1 95 ? -9.905 -0.486 -12.501 1.00 64.69 95 TRP A O 1
ATOM 788 N N . LYS A 1 96 ? -8.114 -1.806 -12.800 1.00 65.62 96 LYS A N 1
ATOM 789 C CA . LYS A 1 96 ? -8.432 -2.699 -11.675 1.00 65.62 96 LYS A CA 1
ATOM 790 C C . LYS A 1 96 ? -8.309 -2.019 -10.307 1.00 65.62 96 LYS A C 1
ATOM 792 O O . LYS A 1 96 ? -8.865 -2.522 -9.337 1.00 65.62 96 LYS A O 1
ATOM 797 N N . ASN A 1 97 ? -7.586 -0.900 -10.218 1.00 55.16 97 ASN A N 1
ATOM 798 C CA . ASN A 1 97 ? -7.272 -0.243 -8.947 1.00 55.16 97 ASN A CA 1
ATOM 799 C C . ASN A 1 97 ? -7.910 1.152 -8.779 1.00 55.16 97 ASN A C 1
ATOM 801 O O . ASN A 1 97 ? -7.792 1.733 -7.697 1.00 55.16 97 ASN A O 1
ATOM 805 N N . VAL A 1 98 ? -8.608 1.689 -9.793 1.00 55.19 98 VAL A N 1
ATOM 806 C CA . VAL A 1 98 ? -9.352 2.960 -9.675 1.00 55.19 98 VAL A CA 1
ATOM 807 C C . VAL A 1 98 ? -10.744 2.761 -9.047 1.00 55.19 98 VAL A C 1
ATOM 809 O O . VAL A 1 98 ? -11.484 1.876 -9.471 1.00 55.19 98 VAL A O 1
ATOM 812 N N . PRO A 1 99 ? -11.139 3.602 -8.068 1.00 47.94 99 PRO A N 1
ATOM 813 C CA . PRO A 1 99 ? -12.361 3.417 -7.274 1.00 47.94 99 PRO A CA 1
ATOM 814 C C . PRO A 1 99 ? -13.673 3.764 -7.998 1.00 47.94 99 PRO A C 1
ATOM 816 O O . PRO A 1 99 ? -14.739 3.368 -7.534 1.00 47.94 99 PRO A O 1
ATOM 819 N N . PHE A 1 100 ? -13.627 4.487 -9.120 1.00 47.66 100 PHE A N 1
ATOM 820 C CA . PHE A 1 100 ? -14.814 4.841 -9.898 1.00 47.66 100 PHE A CA 1
ATOM 821 C C . PHE A 1 100 ? -14.761 4.175 -11.267 1.00 47.66 100 PHE A C 1
ATOM 823 O O . PHE A 1 100 ? -14.056 4.622 -12.171 1.00 47.66 100 PHE A O 1
ATOM 830 N N . HIS A 1 101 ? -15.551 3.118 -11.430 1.00 48.84 101 HIS A N 1
ATOM 831 C CA . HIS A 1 101 ? -15.947 2.658 -12.749 1.00 48.84 101 HIS A CA 1
ATOM 832 C C . HIS A 1 101 ? -17.079 3.566 -13.211 1.00 48.84 101 HIS A C 1
ATOM 834 O O . HIS A 1 101 ? -18.226 3.397 -12.803 1.00 48.84 101 HIS A O 1
ATOM 840 N N . GLY A 1 102 ? -16.759 4.580 -14.016 1.00 42.84 102 GLY A N 1
ATOM 841 C CA . GLY A 1 102 ? -17.791 5.220 -14.820 1.00 42.84 102 GLY A CA 1
ATOM 842 C C . GLY A 1 102 ? -18.427 4.122 -15.662 1.00 42.84 102 GLY A C 1
ATOM 843 O O . GLY A 1 102 ? -17.763 3.565 -16.533 1.00 42.84 102 GLY A O 1
ATOM 844 N N . ALA A 1 103 ? -19.663 3.743 -15.339 1.00 35.31 103 ALA A N 1
ATOM 845 C CA . ALA A 1 103 ? -20.413 2.803 -16.147 1.00 35.31 103 ALA A CA 1
ATOM 846 C C . ALA A 1 103 ? -20.434 3.337 -17.591 1.00 35.31 103 ALA A C 1
ATOM 848 O O . ALA A 1 103 ? -20.809 4.497 -17.788 1.00 35.31 103 ALA A O 1
ATOM 849 N N . PRO A 1 104 ? -20.034 2.544 -18.600 1.00 49.59 104 PRO A N 1
ATOM 850 C CA . PRO A 1 104 ? -20.310 2.889 -19.982 1.00 49.59 104 PRO A CA 1
ATOM 851 C C . PRO A 1 104 ? -21.814 2.677 -20.178 1.00 49.59 104 PRO A C 1
ATOM 853 O O . PRO A 1 104 ? -22.283 1.572 -20.433 1.00 49.59 104 PRO A O 1
ATOM 856 N N . GLY A 1 105 ? -22.583 3.729 -19.923 1.00 46.28 105 GLY A N 1
ATOM 857 C CA . GLY A 1 105 ? -24.038 3.703 -19.904 1.00 46.28 105 GLY A CA 1
ATOM 858 C C . GLY A 1 105 ? -24.588 5.118 -19.961 1.00 4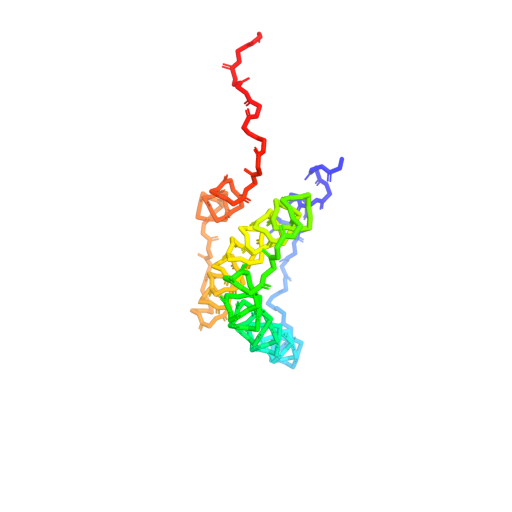6.28 105 GLY A C 1
ATOM 859 O O . GLY A 1 105 ? -25.123 5.617 -18.974 1.00 46.28 105 GLY A O 1
ATOM 860 N N . GLY A 1 106 ? -24.398 5.746 -21.118 1.00 35.38 106 GLY A N 1
ATOM 861 C CA . GLY A 1 106 ? -25.014 6.994 -21.553 1.00 35.38 106 GLY A CA 1
ATOM 862 C C . GLY A 1 106 ? -25.001 7.031 -23.068 1.00 35.38 106 GLY A C 1
ATOM 863 O O . GLY A 1 106 ? -23.880 6.943 -23.615 1.00 35.38 106 GLY A O 1
#

Secondary structure (DSSP, 8-state):
-HHHHHHHHHS------HHHHHHHHHHHHHHHHHHHHH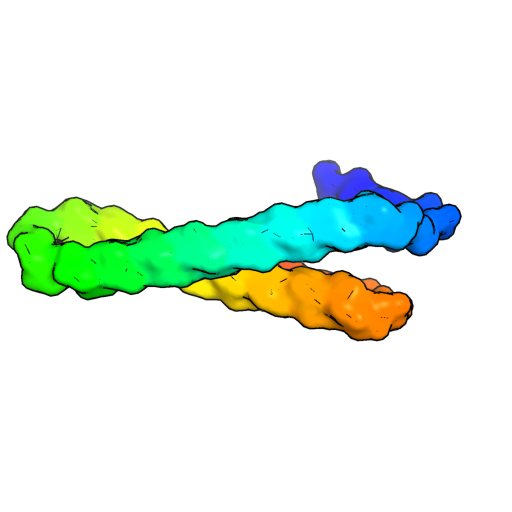HHHHHHHGGG---HHHHHHHHHHHHHHHHHHHHHHHHHHHHHH-S---HHHHHHHHHTT-S----S--

pLDDT: mean 73.1, std 18.25, range [35.31, 94.75]

Solvent-accessible surface area (backbone atoms only — not comparable to full-atom values): 6386 Å² total; per-residue (Å²): 117,67,64,60,55,50,45,57,72,74,68,56,94,57,82,66,56,67,71,58,46,53,52,52,50,53,52,50,56,49,48,47,51,54,47,51,52,48,47,54,52,49,64,70,44,50,85,74,49,84,50,65,67,59,35,51,51,53,50,54,50,45,56,48,51,54,52,50,44,54,49,53,52,52,53,51,51,54,64,70,66,73,60,90,74,52,74,65,60,55,46,50,62,53,60,76,70,52,94,74,77,77,71,94,79,128

Radius of gyration: 17.58 Å; Cα contacts (8 Å, |Δi|>4): 36; chains: 1; bounding box: 45×23×49 Å

Foldseek 3Di:
DVVVVVCVVPVDPDPPDVVVLVVVLVVLVVLLVVLVVLLVVLVVCLVVDPDPVVNVVSVVVSVLSVLVSVLSVVVSVVSVVSDDDDVVNVCCSVVVRDPDDPPPDD